Protein AF-A0A0F9I2K9-F1 (afdb_monomer_lite)

Sequence (103 aa):
MVNALVRSDPTISLLTDISERLTRIEERLGADSEPTERCWAPDEVAKRVDRAALTIREWARLDKIPSKRDSRGRRWIADEVAQLIFQYQGLPPEEELSSLSNP

Secondary structure (DSSP, 8-state):
---SS-S--HHHHHHHHHHHHHHHHHHHHHSS------EE-HHHHHHHHTS-HHHHHHHHHTTSS--EEETTEEEEEHHHHHHHHHHHH-SPPHHHHHHHH--

Organism: NCBI:txid412755

Structure (mmCIF, N/CA/C/O backbone):
data_AF-A0A0F9I2K9-F1
#
_entry.id   AF-A0A0F9I2K9-F1
#
loop_
_atom_site.group_PDB
_atom_site.id
_atom_site.type_symbol
_atom_site.label_atom_id
_atom_site.label_alt_id
_atom_site.label_comp_id
_atom_site.label_asym_id
_atom_site.label_entity_id
_atom_site.label_seq_id
_atom_site.pdbx_PDB_ins_code
_atom_site.Cartn_x
_atom_site.Cartn_y
_atom_site.Cartn_z
_atom_site.occupancy
_atom_site.B_iso_or_equiv
_atom_site.auth_seq_id
_atom_site.auth_comp_id
_atom_site.auth_asym_id
_atom_site.auth_atom_id
_atom_site.pdbx_PDB_model_num
ATOM 1 N N . MET A 1 1 ? 16.126 -1.662 -60.455 1.00 43.69 1 MET A N 1
ATOM 2 C CA . MET A 1 1 ? 17.532 -1.665 -59.991 1.00 43.69 1 MET A CA 1
ATOM 3 C C . MET A 1 1 ? 17.700 -0.585 -58.926 1.00 43.69 1 MET A C 1
ATOM 5 O O . MET A 1 1 ? 18.025 0.540 -59.266 1.00 43.69 1 MET A O 1
ATOM 9 N N . VAL A 1 2 ? 17.427 -0.897 -57.655 1.00 46.72 2 VAL A N 1
ATOM 10 C CA . VAL A 1 2 ? 17.552 0.048 -56.521 1.00 46.72 2 VAL A CA 1
ATOM 11 C C . VAL A 1 2 ? 18.547 -0.541 -55.518 1.00 46.72 2 VAL A C 1
ATOM 13 O O . VAL A 1 2 ? 18.190 -0.872 -54.399 1.00 46.72 2 VAL A O 1
ATOM 16 N N . ASN A 1 3 ? 19.773 -0.821 -55.973 1.00 53.50 3 ASN A N 1
ATOM 17 C CA . ASN A 1 3 ? 20.687 -1.709 -55.242 1.00 53.50 3 ASN A CA 1
ATOM 18 C C . ASN A 1 3 ? 22.088 -1.128 -54.999 1.00 53.50 3 ASN A C 1
ATOM 20 O O . ASN A 1 3 ? 23.067 -1.867 -55.026 1.00 53.50 3 ASN A O 1
ATOM 24 N N . ALA A 1 4 ? 22.221 0.189 -54.800 1.00 48.72 4 ALA A N 1
ATOM 25 C CA . ALA A 1 4 ? 23.559 0.776 -54.647 1.00 48.72 4 ALA A CA 1
ATOM 26 C C . ALA A 1 4 ? 23.667 2.069 -53.817 1.00 48.72 4 ALA A C 1
ATOM 28 O O . ALA A 1 4 ? 24.670 2.759 -53.955 1.00 48.72 4 ALA A O 1
ATOM 29 N N . LEU A 1 5 ? 22.701 2.414 -52.954 1.00 46.09 5 LEU A N 1
ATOM 30 C CA . LEU A 1 5 ? 22.820 3.620 -52.108 1.00 46.09 5 LEU A CA 1
ATOM 31 C C . LEU A 1 5 ? 22.548 3.389 -50.613 1.00 46.09 5 LEU A C 1
ATOM 33 O O . LEU A 1 5 ? 22.306 4.335 -49.879 1.00 46.09 5 LEU A O 1
ATOM 37 N N . VAL A 1 6 ? 22.624 2.140 -50.145 1.00 52.53 6 VAL A N 1
ATOM 38 C CA . VAL A 1 6 ? 22.608 1.800 -48.703 1.00 52.53 6 VAL A CA 1
ATOM 39 C C . VAL A 1 6 ? 24.039 1.54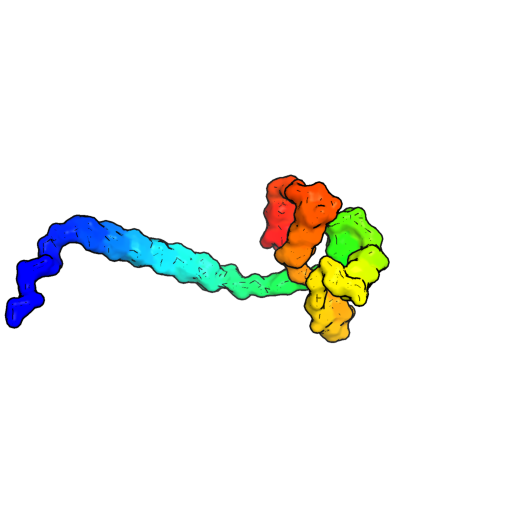2 -48.212 1.00 52.53 6 VAL A C 1
ATOM 41 O O . VAL A 1 6 ? 24.299 0.683 -47.377 1.00 52.53 6 VAL A O 1
ATOM 44 N N . ARG A 1 7 ? 25.022 2.236 -48.795 1.00 54.16 7 ARG A N 1
ATOM 45 C CA . ARG A 1 7 ? 26.409 2.185 -48.329 1.00 54.16 7 ARG A CA 1
ATOM 46 C C . ARG A 1 7 ? 26.690 3.425 -47.492 1.00 54.16 7 ARG A C 1
ATOM 48 O O . ARG A 1 7 ? 26.991 4.484 -48.028 1.00 54.16 7 ARG A O 1
ATOM 55 N N . SER A 1 8 ? 26.625 3.209 -46.180 1.00 62.72 8 SER A N 1
ATOM 56 C CA . SER A 1 8 ? 27.397 3.941 -45.175 1.00 62.72 8 SER A CA 1
ATOM 57 C C . SER A 1 8 ? 26.926 5.354 -44.848 1.00 62.72 8 SER A C 1
ATOM 59 O O . SER A 1 8 ? 27.718 6.291 -44.879 1.00 62.72 8 SER A O 1
ATOM 61 N N . ASP A 1 9 ? 25.663 5.503 -44.451 1.00 63.31 9 ASP A N 1
ATOM 62 C CA . ASP A 1 9 ? 25.317 6.625 -43.583 1.00 63.31 9 ASP A CA 1
ATOM 63 C C . ASP A 1 9 ? 25.692 6.226 -42.137 1.00 63.31 9 ASP A C 1
ATOM 65 O O . ASP A 1 9 ? 25.047 5.336 -41.564 1.00 63.31 9 ASP A O 1
ATOM 69 N N . PRO A 1 10 ? 26.762 6.797 -41.547 1.00 67.31 10 PRO A N 1
ATOM 70 C CA . PRO A 1 10 ? 27.211 6.441 -40.198 1.00 67.31 10 PRO A CA 1
ATOM 71 C C . PRO A 1 10 ? 26.116 6.693 -39.156 1.00 67.31 10 PRO A C 1
ATOM 73 O O . PRO A 1 10 ? 26.073 6.023 -38.126 1.00 67.31 10 PRO A O 1
ATOM 76 N N . THR A 1 11 ? 25.189 7.602 -39.457 1.00 73.50 11 THR A N 1
ATOM 77 C CA . THR A 1 11 ? 24.028 7.908 -38.627 1.00 73.50 11 THR A CA 1
ATOM 78 C C . THR A 1 11 ? 23.047 6.739 -38.582 1.00 73.50 11 THR A C 1
ATOM 80 O O . THR A 1 11 ? 22.555 6.402 -37.510 1.00 73.50 11 THR A O 1
ATOM 83 N N . ILE A 1 12 ? 22.820 6.053 -39.708 1.00 76.56 12 ILE A N 1
ATOM 84 C CA . ILE A 1 12 ? 21.953 4.864 -39.761 1.00 76.56 12 ILE A CA 1
ATOM 85 C C . ILE A 1 12 ? 22.592 3.712 -38.980 1.00 76.56 12 ILE A C 1
ATOM 87 O O . ILE A 1 12 ? 21.913 3.055 -38.200 1.00 76.56 12 ILE A O 1
ATOM 91 N N . SER A 1 13 ? 23.905 3.508 -39.121 1.00 75.06 13 SER A N 1
ATOM 92 C CA . SER A 1 13 ? 24.624 2.470 -38.368 1.00 75.06 13 SER A CA 1
ATOM 93 C C . SER A 1 13 ? 24.594 2.711 -36.857 1.00 75.06 13 SER A C 1
ATOM 95 O O . SER A 1 13 ? 24.451 1.760 -36.094 1.00 75.06 13 SER A O 1
ATOM 97 N N . LEU A 1 14 ? 24.729 3.969 -36.425 1.00 81.19 14 LEU A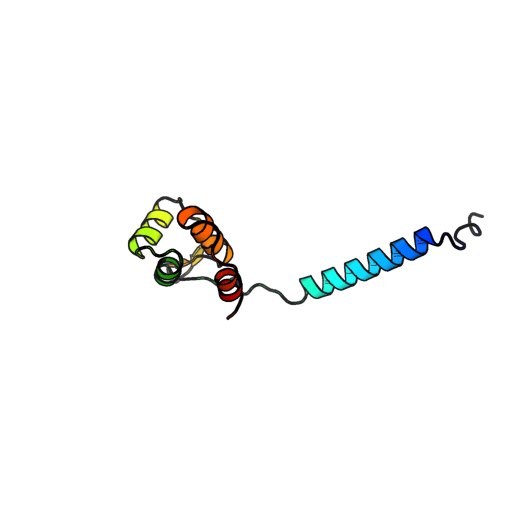 N 1
ATOM 98 C CA . LEU A 1 14 ? 24.664 4.339 -35.012 1.00 81.19 14 LEU A CA 1
ATOM 99 C C . LEU A 1 14 ? 23.256 4.142 -34.441 1.00 81.19 14 LEU A C 1
ATOM 101 O O . LEU A 1 14 ? 23.112 3.650 -33.326 1.00 81.19 14 LEU A O 1
ATOM 105 N N . LEU A 1 15 ? 22.220 4.507 -35.199 1.00 80.56 15 LEU A N 1
ATOM 106 C CA . LEU A 1 15 ? 20.833 4.318 -34.775 1.00 80.56 15 LEU A CA 1
ATOM 107 C C . LEU A 1 15 ? 20.492 2.834 -34.616 1.00 80.56 15 LEU A C 1
ATOM 109 O O . LEU A 1 15 ? 19.873 2.471 -33.620 1.00 80.56 15 LEU A O 1
ATOM 113 N N . THR A 1 16 ? 20.955 1.975 -35.528 1.00 83.56 16 THR A N 1
ATOM 114 C CA . THR A 1 16 ? 20.771 0.522 -35.408 1.00 83.56 16 THR A CA 1
ATOM 115 C C . THR A 1 16 ? 21.480 -0.042 -34.171 1.00 83.56 16 THR A C 1
ATOM 117 O O . THR A 1 16 ? 20.861 -0.797 -33.427 1.00 83.56 16 THR A O 1
ATOM 120 N N . ASP A 1 17 ? 22.723 0.372 -33.887 1.00 88.12 17 ASP A N 1
ATOM 121 C CA . ASP A 1 17 ? 23.448 -0.049 -32.671 1.00 88.12 17 ASP A CA 1
ATOM 122 C C . ASP A 1 17 ? 22.730 0.400 -31.387 1.00 88.12 17 ASP A C 1
ATOM 124 O O . ASP A 1 17 ? 22.577 -0.378 -30.444 1.00 88.12 17 ASP A O 1
ATOM 128 N N . ILE A 1 18 ? 22.226 1.639 -31.354 1.00 84.75 18 ILE A N 1
ATOM 129 C CA . ILE A 1 18 ? 21.451 2.151 -30.216 1.00 84.75 18 ILE A CA 1
ATOM 130 C C . ILE A 1 18 ? 20.168 1.336 -30.030 1.00 84.75 18 ILE A C 1
ATOM 132 O O . ILE A 1 18 ? 19.873 0.934 -28.905 1.00 84.75 18 ILE A O 1
ATOM 136 N N . SER A 1 19 ? 19.427 1.061 -31.105 1.00 85.25 19 SER A N 1
ATOM 137 C CA . SER A 1 19 ? 18.205 0.255 -31.043 1.00 85.25 19 SER A CA 1
ATOM 138 C C . SER A 1 19 ? 18.478 -1.166 -30.551 1.00 85.25 19 SER A C 1
ATOM 140 O O . SER A 1 19 ? 17.798 -1.623 -29.639 1.00 85.25 19 SER A O 1
ATOM 142 N N . GLU A 1 20 ? 19.509 -1.840 -31.063 1.00 86.81 20 GLU A N 1
ATOM 143 C CA . GLU A 1 20 ? 19.878 -3.191 -30.615 1.00 86.81 20 GLU A CA 1
ATOM 144 C C . GLU A 1 20 ? 20.309 -3.222 -29.144 1.00 86.81 20 GLU A C 1
ATOM 146 O O . GLU A 1 20 ? 19.975 -4.148 -28.398 1.00 86.81 20 GLU A O 1
ATOM 151 N N . ARG A 1 21 ? 21.037 -2.194 -28.694 1.00 85.06 21 ARG A N 1
ATOM 152 C CA . ARG A 1 21 ? 21.428 -2.057 -27.287 1.00 85.06 21 ARG A CA 1
ATOM 153 C C . ARG A 1 21 ? 20.225 -1.812 -26.386 1.00 85.06 21 ARG A C 1
ATOM 155 O O . ARG A 1 21 ? 20.191 -2.382 -25.298 1.00 85.06 21 ARG A O 1
ATOM 162 N N . LEU A 1 22 ? 19.262 -1.002 -26.824 1.00 81.38 22 LEU A N 1
ATOM 163 C CA . LEU A 1 22 ? 18.019 -0.763 -26.092 1.00 81.38 22 LEU A CA 1
ATOM 164 C C . LEU A 1 22 ? 17.191 -2.040 -25.989 1.00 81.38 22 LEU A C 1
ATOM 166 O O . LEU A 1 22 ? 16.852 -2.422 -24.876 1.00 81.38 22 LEU A O 1
ATOM 170 N N . THR A 1 23 ? 16.990 -2.766 -27.089 1.00 81.94 23 THR A N 1
ATOM 171 C CA . THR A 1 23 ? 16.279 -4.053 -27.070 1.00 81.94 23 THR A CA 1
ATOM 172 C C . THR A 1 23 ? 16.948 -5.047 -26.122 1.00 81.94 23 THR A C 1
ATOM 174 O O . THR A 1 23 ? 16.277 -5.670 -25.310 1.00 81.94 23 THR A O 1
ATOM 177 N N . ARG A 1 24 ? 18.284 -5.135 -26.120 1.00 80.94 24 ARG A N 1
ATOM 178 C CA . ARG A 1 24 ? 19.009 -6.013 -25.185 1.00 80.94 24 ARG A CA 1
ATOM 179 C C . ARG A 1 24 ? 18.851 -5.588 -23.720 1.00 80.94 24 ARG A C 1
ATOM 181 O O . ARG A 1 24 ? 18.878 -6.437 -22.831 1.00 80.94 24 ARG A O 1
ATOM 188 N N . ILE A 1 25 ? 18.747 -4.288 -23.443 1.00 76.69 25 ILE A N 1
ATOM 189 C CA . ILE A 1 25 ? 18.481 -3.772 -22.092 1.00 76.69 25 ILE A CA 1
ATOM 190 C C . ILE A 1 25 ? 17.040 -4.095 -21.688 1.00 76.69 25 ILE A C 1
ATOM 192 O O . ILE A 1 25 ? 16.828 -4.587 -20.585 1.00 76.69 25 ILE A O 1
ATOM 196 N N . GLU A 1 26 ? 16.077 -3.879 -22.579 1.00 75.25 26 GLU A N 1
ATOM 197 C CA . GLU A 1 26 ? 14.657 -4.165 -22.362 1.00 75.25 26 GLU A CA 1
ATOM 198 C C . GLU A 1 26 ? 14.404 -5.660 -22.139 1.00 75.25 26 GLU A C 1
ATOM 200 O O . GLU A 1 26 ? 13.702 -6.023 -21.202 1.00 75.25 26 GLU A O 1
ATOM 205 N N . GLU A 1 27 ? 15.039 -6.538 -22.917 1.00 76.12 27 GLU A N 1
ATOM 206 C CA . GLU A 1 27 ? 14.978 -7.992 -22.730 1.00 76.12 27 GLU A CA 1
ATOM 207 C C . GLU A 1 27 ? 15.579 -8.421 -21.388 1.00 76.12 27 GLU A C 1
ATOM 209 O O . GLU A 1 27 ? 15.009 -9.259 -20.693 1.00 76.12 27 GLU A O 1
ATOM 214 N N . ARG A 1 28 ? 16.708 -7.824 -20.979 1.00 66.69 28 ARG A N 1
ATOM 215 C CA . ARG A 1 28 ? 17.323 -8.106 -19.671 1.00 66.69 28 ARG A CA 1
ATOM 216 C C . ARG A 1 28 ? 16.493 -7.582 -18.504 1.00 66.69 28 ARG A C 1
ATOM 218 O O . ARG A 1 28 ? 16.487 -8.213 -17.456 1.00 66.69 28 ARG A O 1
ATOM 225 N N . LEU A 1 29 ? 15.812 -6.451 -18.673 1.00 63.19 29 LEU A N 1
ATOM 226 C CA . LEU A 1 29 ? 14.901 -5.908 -17.665 1.00 63.19 29 LEU A CA 1
ATOM 227 C C . LEU A 1 29 ? 13.589 -6.704 -17.600 1.00 63.19 29 LEU A C 1
ATOM 229 O O . LEU A 1 29 ? 13.052 -6.895 -16.515 1.00 63.19 29 LEU A O 1
ATOM 233 N N . GLY A 1 30 ? 13.093 -7.200 -18.736 1.00 55.84 30 GLY A N 1
ATOM 234 C CA . GLY A 1 30 ? 11.857 -7.980 -18.822 1.00 55.84 30 GLY A CA 1
ATOM 235 C C . GLY A 1 30 ? 11.996 -9.452 -18.421 1.00 55.84 30 GLY A C 1
ATOM 236 O O . GLY A 1 30 ? 10.999 -10.066 -18.054 1.00 55.84 30 GLY A O 1
ATOM 237 N N . ALA A 1 31 ? 13.202 -10.030 -18.470 1.00 54.88 31 ALA A N 1
ATOM 238 C CA . ALA A 1 31 ? 13.425 -11.449 -18.175 1.00 54.88 31 ALA A CA 1
ATOM 239 C C . ALA A 1 31 ? 13.501 -11.791 -16.673 1.00 54.88 31 ALA A C 1
ATOM 241 O O . ALA A 1 31 ? 13.291 -12.948 -16.317 1.00 54.88 31 ALA A O 1
ATOM 242 N N . ASP A 1 32 ? 13.768 -10.815 -1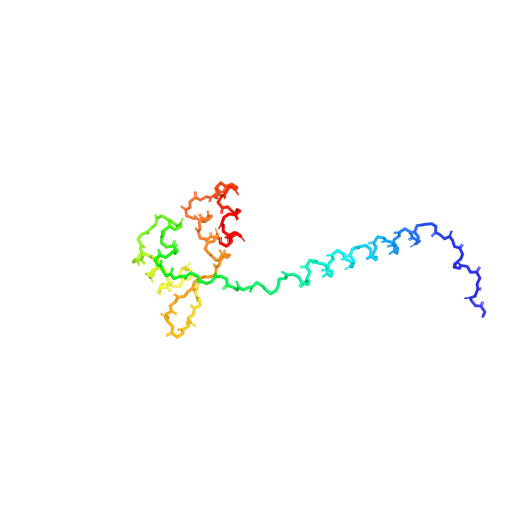5.798 1.00 52.84 32 ASP A N 1
ATOM 243 C CA . ASP A 1 32 ? 14.075 -11.062 -14.375 1.00 52.84 32 ASP A CA 1
ATOM 244 C C . ASP A 1 32 ? 12.949 -10.701 -13.393 1.00 52.84 32 ASP A C 1
ATOM 246 O O . ASP A 1 32 ? 13.153 -10.683 -12.180 1.00 52.84 32 ASP A O 1
ATOM 250 N N . SER A 1 33 ? 11.734 -10.430 -13.863 1.00 46.25 33 SER A N 1
ATOM 251 C CA . SER A 1 33 ? 10.628 -10.189 -12.933 1.00 46.25 33 SER A CA 1
ATOM 252 C C . SER A 1 33 ? 9.288 -10.632 -13.502 1.00 46.25 33 SER A C 1
ATOM 254 O O . SER A 1 33 ? 8.530 -9.846 -14.053 1.00 46.25 33 SER A O 1
ATOM 256 N N . GLU A 1 34 ? 8.920 -11.888 -13.243 1.00 43.75 34 GLU A N 1
ATOM 257 C CA . GLU A 1 34 ? 7.591 -12.057 -12.660 1.00 43.75 34 GLU A CA 1
ATOM 258 C C . GLU A 1 34 ? 7.684 -11.406 -11.278 1.00 43.75 34 GLU A C 1
ATOM 260 O O . GLU A 1 34 ? 8.373 -11.949 -10.404 1.00 43.75 34 GLU A O 1
ATOM 265 N N . PRO A 1 35 ? 7.069 -10.232 -11.041 1.00 49.28 35 PRO A N 1
ATOM 266 C CA . PRO A 1 35 ? 6.949 -9.774 -9.680 1.00 49.28 35 PRO A CA 1
ATOM 267 C C . PRO A 1 35 ? 6.081 -10.833 -9.018 1.00 49.28 35 PRO A C 1
ATOM 269 O O . PRO A 1 35 ? 4.893 -10.961 -9.316 1.00 49.28 35 PRO A O 1
ATOM 272 N N . THR A 1 36 ? 6.682 -11.643 -8.150 1.00 52.41 36 THR A N 1
ATOM 273 C CA . THR A 1 36 ? 5.910 -12.368 -7.152 1.00 52.41 36 THR A CA 1
ATOM 274 C C . THR A 1 36 ? 5.196 -11.263 -6.394 1.00 52.41 36 THR A C 1
ATOM 276 O O . THR A 1 36 ? 5.828 -10.616 -5.563 1.00 52.41 36 THR A O 1
ATOM 279 N N . GLU A 1 37 ? 3.955 -10.944 -6.789 1.00 63.94 37 GLU A N 1
ATOM 280 C CA . GLU A 1 37 ? 3.200 -9.803 -6.271 1.00 63.94 37 GLU A CA 1
ATOM 281 C C . GLU A 1 37 ? 3.200 -9.954 -4.756 1.00 63.94 37 GLU A C 1
ATOM 283 O O . GLU A 1 37 ? 2.512 -10.811 -4.190 1.00 63.94 37 GLU A O 1
ATOM 288 N N . ARG A 1 38 ? 4.065 -9.186 -4.089 1.00 72.44 38 ARG A N 1
ATOM 289 C CA . ARG A 1 38 ? 4.293 -9.355 -2.666 1.00 72.44 38 ARG A CA 1
ATOM 290 C C . ARG A 1 38 ? 3.057 -8.819 -1.973 1.00 72.44 38 ARG A C 1
ATOM 292 O O . ARG A 1 38 ? 2.848 -7.614 -1.890 1.00 72.44 38 ARG A O 1
ATOM 299 N N . CYS A 1 39 ? 2.208 -9.748 -1.554 1.00 80.38 39 CYS A N 1
ATOM 300 C CA . CYS A 1 39 ? 0.901 -9.446 -1.005 1.00 80.38 39 CYS A CA 1
ATOM 301 C C . CYS A 1 39 ? 0.957 -9.404 0.524 1.00 80.38 39 CYS A C 1
ATOM 303 O O . CYS A 1 39 ? 1.129 -10.444 1.170 1.00 80.38 39 CYS A O 1
ATOM 305 N N . TRP A 1 40 ? 0.737 -8.225 1.098 1.00 85.69 40 TRP A N 1
ATOM 306 C CA . TRP A 1 40 ? 0.715 -7.990 2.537 1.00 85.69 40 TRP A CA 1
ATOM 307 C C . TRP A 1 40 ? -0.676 -8.162 3.141 1.00 85.69 40 TRP A C 1
ATOM 309 O O . TRP A 1 40 ? -1.696 -7.782 2.561 1.00 85.69 40 TRP A O 1
ATOM 319 N N . ALA A 1 41 ? -0.706 -8.746 4.336 1.00 87.75 41 ALA A N 1
ATOM 320 C CA . ALA A 1 41 ? -1.896 -8.852 5.168 1.00 87.75 41 ALA A CA 1
ATOM 321 C C . ALA A 1 41 ? -2.217 -7.501 5.845 1.00 87.75 41 ALA A C 1
ATOM 323 O O . ALA A 1 41 ? -1.316 -6.676 6.015 1.00 87.75 41 ALA A O 1
ATOM 324 N N . PRO A 1 42 ? -3.463 -7.270 6.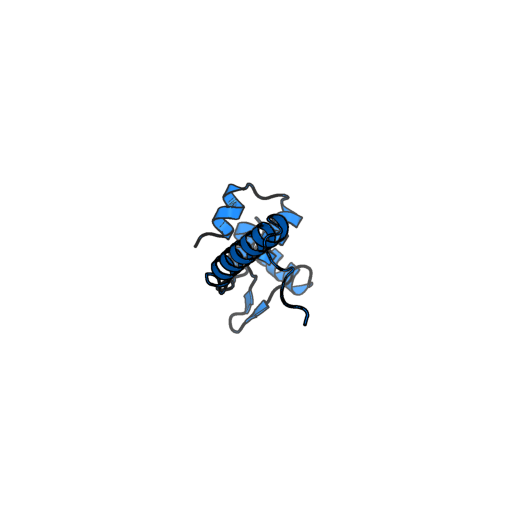313 1.00 88.25 42 PRO A N 1
ATOM 325 C CA . PRO A 1 42 ? -3.857 -5.993 6.918 1.00 88.25 42 PRO A CA 1
ATOM 326 C C . PRO A 1 42 ? -2.919 -5.519 8.036 1.00 88.25 42 PRO A C 1
ATOM 328 O O . PRO A 1 42 ? -2.628 -4.332 8.142 1.00 88.25 42 PRO A O 1
ATOM 331 N N . ASP A 1 43 ? -2.428 -6.449 8.857 1.00 88.38 43 ASP A N 1
ATOM 332 C CA . ASP A 1 43 ? -1.585 -6.142 10.014 1.00 88.38 43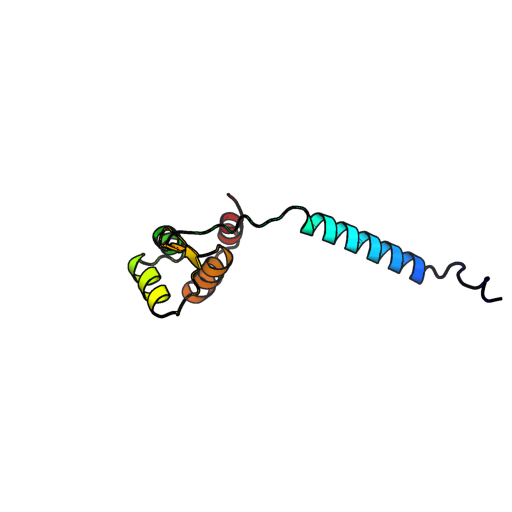 ASP A CA 1
ATOM 333 C C . ASP A 1 43 ? -0.148 -5.758 9.602 1.00 88.38 43 ASP A C 1
ATOM 335 O O . ASP A 1 43 ? 0.531 -5.016 10.307 1.00 88.38 43 ASP A O 1
ATOM 339 N N . GLU A 1 44 ? 0.319 -6.227 8.443 1.00 87.50 44 GLU A N 1
ATOM 340 C CA . GLU A 1 44 ? 1.624 -5.865 7.876 1.00 87.50 44 GLU A CA 1
ATOM 341 C C . GLU A 1 44 ? 1.580 -4.495 7.198 1.00 87.50 44 GLU A C 1
ATOM 343 O O . GLU A 1 44 ? 2.531 -3.721 7.312 1.00 87.50 44 GLU A O 1
ATOM 348 N N . VAL A 1 45 ? 0.466 -4.180 6.527 1.00 87.44 45 VAL A N 1
ATOM 349 C CA . VAL A 1 45 ? 0.206 -2.841 5.977 1.00 87.44 45 VAL A CA 1
ATOM 350 C C . VAL A 1 45 ? 0.104 -1.821 7.108 1.00 87.44 45 VAL A C 1
ATOM 352 O O . VAL A 1 45 ? 0.715 -0.761 7.046 1.00 87.44 45 VAL A O 1
ATOM 355 N N . ALA A 1 46 ? -0.606 -2.171 8.182 1.00 89.50 46 ALA A N 1
ATOM 356 C CA . ALA A 1 46 ? -0.772 -1.334 9.367 1.00 89.50 46 ALA A CA 1
ATOM 357 C C . ALA A 1 46 ? 0.566 -0.885 9.974 1.00 89.50 46 ALA A C 1
ATOM 359 O O . ALA A 1 46 ? 0.743 0.295 10.266 1.00 89.50 46 ALA A O 1
ATOM 360 N N . LYS A 1 47 ? 1.526 -1.813 10.096 1.00 88.94 47 LYS A N 1
ATOM 361 C CA . LYS A 1 47 ? 2.876 -1.521 10.600 1.00 88.94 47 LYS A CA 1
ATOM 362 C C . LYS A 1 47 ? 3.639 -0.537 9.717 1.00 88.94 47 LYS A C 1
ATOM 364 O O . LYS A 1 47 ? 4.343 0.309 10.243 1.00 88.94 47 LYS A O 1
ATOM 369 N N . ARG A 1 48 ? 3.501 -0.647 8.394 1.00 85.12 48 ARG A N 1
ATOM 370 C CA . ARG A 1 48 ? 4.207 0.219 7.437 1.00 85.12 48 ARG A CA 1
ATOM 371 C C . ARG A 1 48 ? 3.603 1.616 7.359 1.00 85.12 48 ARG A C 1
ATOM 373 O O . ARG A 1 48 ? 4.321 2.601 7.324 1.00 85.12 48 ARG A O 1
ATOM 380 N N . VAL A 1 49 ? 2.276 1.704 7.373 1.00 84.31 49 VAL A N 1
ATOM 381 C CA . VAL A 1 49 ? 1.553 2.984 7.291 1.00 84.31 49 VAL A CA 1
ATOM 382 C C . VAL A 1 49 ? 1.451 3.663 8.668 1.00 84.31 49 VAL A C 1
ATOM 384 O O . VAL A 1 49 ? 0.895 4.755 8.776 1.00 84.31 49 VAL A O 1
ATOM 387 N N . ASP A 1 50 ? 2.024 3.072 9.722 1.00 86.31 50 ASP A N 1
ATOM 388 C CA . ASP A 1 50 ? 1.952 3.562 11.106 1.00 86.31 50 ASP A CA 1
ATOM 389 C C . ASP A 1 50 ? 0.503 3.877 11.525 1.00 86.31 50 ASP A C 1
ATOM 391 O O . ASP A 1 50 ? 0.129 4.971 11.959 1.00 86.31 50 ASP A O 1
ATOM 395 N N . ARG A 1 51 ? -0.388 2.911 11.284 1.00 88.81 51 ARG A N 1
ATOM 396 C CA . ARG A 1 51 ? -1.815 2.994 11.619 1.00 88.81 51 ARG A CA 1
ATOM 397 C C . ARG A 1 51 ? -2.275 1.697 12.259 1.00 88.81 51 ARG A C 1
ATOM 399 O O . ARG A 1 51 ? -1.672 0.645 12.096 1.00 88.81 51 ARG A O 1
ATOM 406 N N . ALA A 1 52 ? -3.403 1.747 12.961 1.00 90.25 52 ALA A N 1
ATOM 407 C CA . ALA A 1 52 ? -4.031 0.537 13.472 1.00 90.25 52 ALA A CA 1
ATOM 408 C C . ALA A 1 52 ? -4.545 -0.348 12.319 1.00 90.25 52 ALA A C 1
ATOM 410 O O . ALA A 1 52 ? -5.119 0.148 11.349 1.00 90.25 52 ALA A O 1
ATOM 411 N N . ALA A 1 53 ? -4.438 -1.672 12.459 1.00 89.25 53 ALA A N 1
ATOM 412 C CA . ALA A 1 53 ? -4.960 -2.618 11.466 1.00 89.25 53 ALA A CA 1
ATOM 413 C C . ALA A 1 53 ? -6.472 -2.479 11.233 1.00 89.25 53 ALA A C 1
ATOM 415 O O . ALA A 1 53 ? -6.955 -2.687 10.120 1.00 89.25 53 ALA A O 1
ATOM 416 N N . LEU A 1 54 ? -7.220 -2.071 12.264 1.00 90.88 54 LEU A N 1
ATOM 417 C CA . LEU A 1 54 ? -8.639 -1.748 12.136 1.00 90.88 54 LEU A CA 1
ATOM 418 C C . LEU A 1 54 ? -8.869 -0.600 11.141 1.00 90.88 54 LEU A C 1
ATOM 420 O O . LEU A 1 54 ? -9.769 -0.689 10.312 1.00 90.88 54 LEU A O 1
ATOM 424 N N . THR A 1 55 ? -8.025 0.434 11.175 1.00 90.19 55 THR A N 1
ATOM 425 C CA . THR A 1 55 ? -8.089 1.573 10.251 1.00 90.19 55 THR A CA 1
ATOM 426 C C . THR A 1 55 ? -7.883 1.123 8.810 1.00 90.19 55 THR A C 1
ATOM 428 O O . THR A 1 55 ? -8.676 1.487 7.947 1.00 90.19 55 THR A O 1
ATOM 431 N N . ILE A 1 56 ? -6.882 0.273 8.558 1.00 89.88 56 ILE A N 1
ATOM 432 C CA . ILE A 1 56 ? -6.630 -0.286 7.221 1.00 89.88 56 ILE A CA 1
ATOM 433 C C . ILE A 1 56 ? -7.840 -1.092 6.732 1.00 89.88 56 ILE A C 1
ATOM 435 O O . ILE A 1 56 ? -8.281 -0.923 5.597 1.00 89.88 56 ILE A O 1
ATOM 439 N N . ARG A 1 57 ? -8.440 -1.924 7.594 1.00 89.62 57 ARG A N 1
ATOM 440 C CA . ARG A 1 57 ? -9.640 -2.708 7.246 1.00 89.62 57 ARG A CA 1
ATOM 441 C C . ARG A 1 57 ? -10.847 -1.823 6.938 1.00 89.62 57 ARG A C 1
ATOM 443 O O . ARG A 1 57 ? -11.554 -2.099 5.973 1.00 89.62 57 ARG A O 1
ATOM 450 N N . GLU A 1 58 ? -11.073 -0.767 7.716 1.00 92.69 58 GLU A N 1
ATOM 451 C CA . GLU A 1 58 ? -12.159 0.183 7.459 1.00 92.69 58 GLU A CA 1
ATOM 452 C C . GLU A 1 58 ? -11.929 0.986 6.177 1.00 92.69 58 GLU A C 1
ATOM 454 O O . GLU A 1 58 ? -12.860 1.170 5.398 1.00 92.69 58 GLU A O 1
ATOM 459 N N . TRP A 1 59 ? -10.695 1.407 5.893 1.00 89.75 59 TRP A N 1
ATOM 460 C CA . TRP A 1 59 ? -10.367 2.063 4.625 1.00 89.75 59 TRP A CA 1
ATOM 461 C C . TRP A 1 59 ? -10.615 1.142 3.431 1.00 89.75 59 TRP A C 1
ATOM 463 O O . TRP A 1 59 ? -11.186 1.585 2.437 1.00 89.75 59 TRP A O 1
ATOM 473 N N . ALA A 1 60 ? -10.278 -0.143 3.560 1.00 89.25 60 ALA A N 1
ATOM 474 C CA . ALA A 1 60 ? -10.586 -1.163 2.561 1.00 89.25 60 ALA A CA 1
ATOM 475 C C . ALA A 1 60 ? -12.095 -1.380 2.387 1.00 89.25 60 ALA A C 1
ATOM 477 O O . ALA A 1 60 ? -12.574 -1.650 1.292 1.00 89.25 60 ALA A O 1
ATOM 478 N N . ARG A 1 61 ? -12.859 -1.330 3.486 1.00 89.00 61 ARG A N 1
ATOM 479 C CA . ARG A 1 61 ? -14.319 -1.498 3.477 1.00 89.00 61 ARG A CA 1
ATOM 480 C C . ARG A 1 61 ? -15.027 -0.322 2.806 1.00 89.00 61 ARG A C 1
ATOM 482 O O . ARG A 1 61 ? -16.091 -0.518 2.234 1.00 89.00 61 ARG A O 1
ATOM 489 N N . LEU A 1 62 ? -14.451 0.872 2.914 1.00 90.00 62 LEU A N 1
ATOM 490 C CA . LEU A 1 62 ? -14.955 2.115 2.329 1.00 90.00 62 LEU A CA 1
ATOM 491 C C . LEU A 1 62 ? -14.402 2.389 0.920 1.00 90.00 62 LEU A C 1
ATOM 493 O O . LEU A 1 62 ? -14.570 3.504 0.435 1.00 90.00 62 LEU A O 1
ATOM 497 N N . ASP A 1 63 ? -13.698 1.428 0.310 1.00 85.00 63 ASP A N 1
ATOM 498 C CA . ASP A 1 63 ? -13.037 1.554 -0.998 1.00 85.00 63 ASP A CA 1
ATOM 499 C C . ASP A 1 63 ? -12.124 2.791 -1.120 1.00 85.00 63 ASP A C 1
ATOM 501 O O . ASP A 1 63 ? -11.901 3.330 -2.202 1.00 85.00 63 ASP A O 1
ATOM 505 N N . LYS A 1 64 ? -11.560 3.248 0.008 1.00 84.88 64 LYS A N 1
ATOM 506 C CA . LYS A 1 64 ? -10.587 4.353 0.037 1.00 84.88 64 LYS A CA 1
ATOM 507 C C . LYS A 1 64 ? -9.198 3.914 -0.402 1.00 84.88 64 LYS A C 1
ATOM 509 O O . LYS A 1 64 ? -8.408 4.745 -0.834 1.00 84.88 64 LYS A O 1
ATOM 514 N N . ILE A 1 65 ? -8.900 2.629 -0.234 1.00 84.31 65 ILE A N 1
ATOM 515 C CA . ILE A 1 65 ? -7.636 2.017 -0.627 1.00 84.31 65 ILE A CA 1
ATOM 516 C C . ILE A 1 65 ? -7.936 0.767 -1.455 1.00 84.31 65 ILE A C 1
ATOM 518 O O . ILE A 1 65 ? -8.793 -0.028 -1.048 1.00 84.31 65 ILE A O 1
ATOM 522 N N . PRO A 1 66 ? -7.261 0.574 -2.600 1.00 82.88 66 PRO A N 1
ATOM 523 C CA . PRO A 1 66 ? -7.420 -0.640 -3.386 1.00 82.88 66 PRO A CA 1
ATOM 524 C C . PRO A 1 66 ? -6.915 -1.833 -2.572 1.00 82.88 66 PRO A C 1
ATOM 526 O O . PRO A 1 66 ? -5.985 -1.702 -1.784 1.00 82.88 66 PRO A O 1
ATOM 529 N N . SER A 1 67 ? -7.587 -2.976 -2.690 1.00 87.38 67 SER A N 1
ATOM 530 C CA . SER A 1 67 ? -7.160 -4.232 -2.070 1.00 87.38 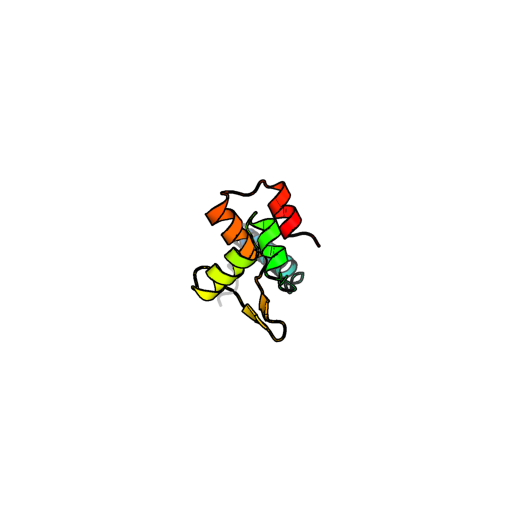67 SER A CA 1
ATOM 531 C C . SER A 1 67 ? -7.617 -5.395 -2.938 1.00 87.38 67 SER A C 1
ATOM 533 O O . SER A 1 67 ? -8.730 -5.373 -3.471 1.00 87.38 67 SER A O 1
ATOM 535 N N . LYS A 1 68 ? -6.796 -6.437 -3.048 1.00 86.25 68 LYS A N 1
ATOM 536 C CA . LYS A 1 68 ? -7.180 -7.694 -3.695 1.00 86.25 68 LYS A CA 1
ATOM 537 C C . LYS A 1 68 ? -7.781 -8.638 -2.660 1.00 86.25 68 LYS A C 1
ATOM 539 O O . LYS A 1 68 ? -7.303 -8.736 -1.532 1.00 86.25 68 LYS A O 1
ATOM 544 N N . ARG A 1 69 ? -8.846 -9.351 -3.026 1.00 85.06 69 ARG A N 1
ATOM 545 C CA . ARG A 1 69 ? -9.451 -10.377 -2.167 1.00 85.06 69 ARG A CA 1
ATOM 546 C C . ARG A 1 69 ? -8.981 -11.760 -2.606 1.00 85.06 69 ARG A C 1
ATOM 548 O O . ARG A 1 69 ? -9.144 -12.114 -3.768 1.00 85.06 69 ARG A O 1
ATOM 555 N N . ASP A 1 70 ? -8.445 -12.532 -1.671 1.00 83.44 70 ASP A N 1
ATOM 556 C CA . ASP A 1 70 ? -8.038 -13.924 -1.856 1.00 83.44 70 ASP A CA 1
ATOM 557 C C . ASP A 1 70 ? -8.815 -14.861 -0.907 1.00 83.44 70 ASP A C 1
ATOM 559 O O . ASP A 1 70 ? -9.710 -14.442 -0.164 1.00 83.44 70 ASP A O 1
ATOM 563 N N . SER A 1 71 ? -8.477 -16.154 -0.921 1.00 80.19 71 SER A N 1
ATOM 564 C CA . SER A 1 71 ? -9.071 -17.166 -0.033 1.00 80.19 71 SER A CA 1
ATOM 565 C C . SER A 1 71 ? -8.763 -16.955 1.457 1.00 80.19 71 SER A C 1
ATOM 567 O O . SER A 1 71 ? -9.400 -17.575 2.307 1.00 80.19 71 SER A O 1
ATOM 569 N N . ARG A 1 72 ? -7.803 -16.086 1.789 1.00 77.88 72 ARG A N 1
ATOM 570 C CA . ARG A 1 72 ? -7.336 -15.779 3.147 1.00 77.88 72 ARG A CA 1
ATOM 571 C C . ARG A 1 72 ? -7.801 -14.402 3.637 1.00 77.88 72 ARG A C 1
ATOM 573 O O . ARG A 1 72 ? -7.583 -14.085 4.804 1.00 77.88 72 ARG A O 1
ATOM 580 N N . GLY A 1 73 ? -8.450 -13.595 2.798 1.00 81.31 73 GLY A N 1
ATOM 581 C CA . GLY A 1 73 ? -8.984 -12.285 3.157 1.00 81.31 73 GLY A CA 1
ATOM 582 C C . GLY A 1 73 ? -8.640 -11.200 2.140 1.00 81.31 73 GLY A C 1
ATOM 583 O O . GLY A 1 73 ? -8.597 -11.441 0.940 1.00 81.31 73 GLY A O 1
ATOM 584 N N . ARG A 1 74 ? -8.463 -9.965 2.618 1.00 84.62 74 ARG A N 1
ATOM 585 C CA . ARG A 1 74 ? -7.965 -8.856 1.790 1.00 84.62 74 ARG A CA 1
ATOM 586 C C . ARG A 1 74 ? -6.449 -8.776 1.905 1.00 84.62 74 ARG A C 1
ATOM 588 O O . ARG A 1 74 ? -5.921 -8.899 3.012 1.00 84.62 74 ARG A O 1
ATOM 595 N N . ARG A 1 75 ? -5.785 -8.529 0.783 1.00 86.19 75 ARG A N 1
ATOM 596 C CA . ARG A 1 75 ? -4.348 -8.303 0.679 1.00 86.19 75 ARG A CA 1
ATOM 597 C C . ARG A 1 75 ? -4.046 -7.078 -0.168 1.00 86.19 75 ARG A C 1
ATOM 599 O O . ARG A 1 75 ? -4.844 -6.707 -1.026 1.00 86.19 75 ARG A O 1
ATOM 606 N N . TRP A 1 76 ? -2.885 -6.493 0.079 1.00 87.12 76 TRP A N 1
ATOM 607 C CA . TRP A 1 76 ? -2.372 -5.343 -0.655 1.00 87.12 76 TRP A CA 1
ATOM 608 C C . TRP A 1 76 ? -1.059 -5.683 -1.318 1.00 87.12 76 TRP A C 1
ATOM 610 O O . TRP A 1 76 ? -0.234 -6.371 -0.717 1.00 87.12 76 TRP A O 1
ATOM 620 N N . ILE A 1 77 ? -0.858 -5.175 -2.522 1.00 82.69 77 ILE A N 1
ATOM 621 C CA . ILE A 1 77 ? 0.421 -5.313 -3.216 1.00 82.69 77 ILE A CA 1
ATOM 622 C C . ILE A 1 77 ? 1.374 -4.226 -2.723 1.00 82.69 77 ILE A C 1
ATOM 624 O O . ILE A 1 77 ? 0.941 -3.163 -2.272 1.00 82.69 77 ILE A O 1
ATOM 628 N N . ALA A 1 78 ? 2.676 -4.495 -2.810 1.00 76.50 78 ALA A N 1
ATOM 629 C CA . ALA A 1 78 ? 3.726 -3.567 -2.412 1.00 76.50 78 ALA A CA 1
ATOM 630 C C . ALA A 1 78 ? 3.523 -2.138 -2.949 1.00 76.50 78 ALA A C 1
ATOM 632 O O . ALA A 1 78 ? 3.579 -1.189 -2.166 1.00 76.50 78 ALA A O 1
ATOM 633 N N . ASP A 1 79 ? 3.191 -1.994 -4.233 1.00 76.38 79 ASP A N 1
ATOM 634 C CA . ASP A 1 79 ? 2.977 -0.691 -4.878 1.00 76.38 79 ASP A CA 1
ATOM 635 C C . ASP A 1 79 ? 1.788 0.078 -4.285 1.00 76.38 79 ASP A C 1
ATOM 637 O O . ASP A 1 79 ? 1.877 1.280 -4.029 1.00 76.38 79 ASP A O 1
ATOM 641 N N . GLU A 1 80 ? 0.683 -0.618 -3.997 1.00 80.19 80 GLU A N 1
ATOM 642 C CA . GLU A 1 80 ? -0.515 -0.016 -3.395 1.00 80.19 80 GLU A CA 1
ATOM 643 C C . GLU A 1 80 ? -0.210 0.521 -1.994 1.00 80.19 80 GLU A C 1
ATOM 645 O O . GLU A 1 80 ? -0.693 1.582 -1.595 1.00 80.19 80 GLU A O 1
ATOM 650 N N . VAL A 1 81 ? 0.621 -0.198 -1.239 1.00 80.19 81 VAL A N 1
ATOM 651 C CA . VAL A 1 81 ? 1.034 0.219 0.101 1.00 80.19 81 VAL A CA 1
ATOM 652 C C . VAL A 1 81 ? 2.068 1.336 0.054 1.00 80.19 81 VAL A C 1
ATOM 654 O O . VAL A 1 81 ? 1.973 2.253 0.864 1.00 80.19 81 VAL A O 1
ATOM 657 N N . ALA A 1 82 ? 3.000 1.322 -0.899 1.00 76.19 82 ALA A N 1
ATOM 658 C CA . ALA A 1 82 ? 3.933 2.427 -1.109 1.00 76.19 82 ALA A CA 1
ATOM 659 C C . ALA A 1 82 ? 3.184 3.731 -1.435 1.00 76.19 82 ALA A C 1
ATOM 661 O O . ALA A 1 82 ? 3.475 4.781 -0.862 1.00 76.19 82 ALA A O 1
ATOM 662 N N . GLN A 1 83 ? 2.150 3.657 -2.278 1.00 80.38 83 GLN A N 1
ATOM 663 C CA . GLN A 1 83 ? 1.282 4.796 -2.573 1.00 80.38 83 GLN A CA 1
ATOM 664 C C . GLN A 1 83 ? 0.517 5.279 -1.331 1.00 80.38 83 GLN A C 1
ATOM 666 O O . GLN A 1 83 ? 0.366 6.481 -1.118 1.00 80.38 83 GLN A O 1
ATOM 671 N N . LEU A 1 84 ? 0.052 4.352 -0.497 1.00 80.56 84 LEU A N 1
ATOM 672 C CA . LEU A 1 84 ? -0.596 4.641 0.783 1.00 80.56 84 LEU A CA 1
ATOM 673 C C . LEU A 1 84 ? 0.337 5.373 1.752 1.00 80.56 84 LEU A C 1
ATOM 675 O O . LEU A 1 84 ? -0.048 6.387 2.330 1.00 80.56 84 LEU A O 1
ATOM 679 N N . ILE A 1 85 ? 1.567 4.885 1.909 1.00 80.12 85 ILE A N 1
ATOM 680 C CA . ILE A 1 85 ? 2.599 5.543 2.716 1.00 80.12 85 ILE A CA 1
ATOM 681 C C . ILE A 1 85 ? 2.819 6.960 2.182 1.00 80.12 85 ILE A C 1
ATOM 683 O O . ILE A 1 85 ? 2.696 7.920 2.940 1.00 80.12 85 ILE A O 1
ATOM 687 N N . PHE A 1 86 ? 2.993 7.104 0.865 1.00 78.06 86 PHE A N 1
ATOM 688 C CA . PHE A 1 86 ? 3.160 8.403 0.219 1.00 78.06 86 PHE A CA 1
ATOM 689 C C . PHE A 1 86 ? 2.009 9.378 0.507 1.00 78.06 86 PHE A C 1
ATOM 691 O O . PHE A 1 86 ? 2.240 10.530 0.871 1.00 78.06 86 PHE A O 1
ATOM 698 N N . GLN A 1 87 ? 0.760 8.924 0.385 1.00 80.25 87 GLN A N 1
ATOM 699 C CA . GLN A 1 87 ? -0.417 9.768 0.606 1.00 80.25 87 GLN A CA 1
ATOM 700 C C . GLN A 1 87 ? -0.578 10.217 2.062 1.00 80.25 87 GLN A C 1
ATOM 702 O O . GLN A 1 87 ? -1.042 11.331 2.304 1.00 80.25 87 GLN A O 1
ATOM 707 N N . TYR A 1 88 ? -0.246 9.357 3.029 1.00 78.69 88 TYR A N 1
ATOM 708 C CA . TYR A 1 88 ? -0.567 9.595 4.442 1.00 78.69 88 TYR A CA 1
ATOM 709 C C . TYR A 1 88 ? 0.622 10.016 5.310 1.00 78.69 88 TYR A C 1
ATOM 711 O O . TYR A 1 88 ? 0.398 10.588 6.378 1.00 78.69 88 TYR A O 1
ATOM 719 N N . GLN A 1 89 ? 1.850 9.735 4.881 1.00 77.81 89 GLN A N 1
ATOM 720 C CA . GLN A 1 89 ? 3.089 10.076 5.587 1.00 77.81 89 GLN A CA 1
ATOM 721 C C . GLN A 1 89 ? 3.996 11.020 4.777 1.00 77.81 89 GLN A C 1
ATOM 723 O O . GLN A 1 89 ? 4.894 11.627 5.355 1.00 77.81 89 GLN A O 1
ATOM 728 N N . GLY A 1 90 ? 3.742 11.208 3.476 1.00 72.19 90 GLY A N 1
ATOM 729 C CA . GLY A 1 90 ? 4.646 11.919 2.566 1.00 72.19 90 GLY A CA 1
ATOM 730 C C . GLY A 1 90 ? 5.682 10.978 1.944 1.00 72.19 90 GLY A C 1
ATOM 731 O O . GLY A 1 90 ? 5.544 9.763 2.045 1.00 72.19 90 GLY A O 1
ATOM 732 N N . LEU A 1 91 ? 6.707 11.515 1.267 1.00 62.03 91 LEU A N 1
ATOM 733 C CA . LEU A 1 91 ? 7.763 10.681 0.673 1.00 62.03 91 LEU A CA 1
ATOM 734 C C . LEU A 1 91 ? 8.426 9.836 1.776 1.00 62.03 91 LEU A C 1
ATOM 736 O O . LEU A 1 91 ? 9.026 10.430 2.678 1.00 62.03 91 LEU A O 1
ATOM 740 N N . PRO A 1 92 ? 8.344 8.493 1.728 1.00 57.41 92 PRO A N 1
ATOM 741 C CA . PRO A 1 92 ? 9.133 7.682 2.637 1.00 57.41 92 PRO A CA 1
ATOM 742 C C . PRO A 1 92 ? 10.623 7.924 2.346 1.00 57.41 92 PRO A C 1
ATOM 744 O O . PRO A 1 92 ? 10.988 8.154 1.185 1.00 57.41 92 PRO A O 1
ATOM 747 N N . PRO A 1 93 ? 11.493 7.910 3.368 1.00 57.47 93 PRO A N 1
ATOM 748 C CA . PRO A 1 93 ? 12.933 8.023 3.161 1.00 57.47 93 PRO A CA 1
ATOM 749 C C . PRO A 1 93 ? 13.419 6.934 2.185 1.00 57.47 93 PRO A C 1
ATOM 751 O O . PRO A 1 93 ? 12.900 5.819 2.185 1.00 57.47 93 PRO A O 1
ATOM 754 N N . GLU A 1 94 ? 14.408 7.236 1.332 1.00 56.84 94 GLU A N 1
ATOM 755 C CA . GLU A 1 94 ? 14.879 6.329 0.257 1.00 56.84 94 GLU A CA 1
ATOM 756 C C . GLU A 1 94 ? 15.291 4.926 0.760 1.00 56.84 94 GLU A C 1
ATOM 758 O O . GLU A 1 94 ? 15.193 3.928 0.038 1.00 56.84 94 GLU A O 1
ATOM 763 N N . GLU A 1 95 ? 15.692 4.832 2.028 1.00 57.31 95 GLU A N 1
ATOM 764 C CA . GLU A 1 95 ? 16.034 3.590 2.730 1.00 57.31 95 GLU A CA 1
ATOM 765 C C . GLU A 1 95 ? 14.823 2.644 2.891 1.00 57.31 95 GLU A C 1
ATOM 767 O O . GLU A 1 95 ? 14.956 1.415 2.834 1.00 57.31 95 GLU A O 1
ATOM 772 N N . GLU A 1 96 ? 13.615 3.199 3.018 1.00 55.59 96 GLU A N 1
ATOM 773 C CA . GLU A 1 96 ? 12.365 2.444 3.142 1.00 55.59 96 GLU A CA 1
ATOM 774 C C . GLU A 1 96 ? 11.850 1.951 1.785 1.00 55.59 96 GLU A C 1
ATOM 776 O O . GLU A 1 96 ? 11.334 0.840 1.676 1.00 55.59 96 GLU A O 1
ATOM 781 N N . LEU A 1 97 ? 12.079 2.709 0.709 1.00 55.16 97 LEU A N 1
ATOM 782 C CA . LEU A 1 97 ? 11.752 2.273 -0.656 1.00 55.16 97 LEU A CA 1
ATOM 783 C C . LEU A 1 97 ? 12.568 1.038 -1.063 1.00 55.16 97 LEU A C 1
ATOM 785 O O . LEU A 1 97 ? 12.043 0.101 -1.667 1.00 55.16 97 LEU A O 1
ATOM 789 N N . SER A 1 98 ? 13.836 0.996 -0.653 1.00 56.56 98 SER A N 1
ATOM 790 C CA . SER A 1 98 ? 14.725 -0.143 -0.905 1.00 56.56 98 SER A CA 1
ATOM 791 C C . SER A 1 98 ? 14.322 -1.395 -0.112 1.00 56.56 98 SER A C 1
ATOM 793 O O . SER A 1 98 ? 14.513 -2.511 -0.589 1.00 56.56 98 SER A O 1
ATOM 795 N N . SER A 1 99 ? 13.719 -1.237 1.071 1.00 57.91 99 SER A N 1
ATOM 796 C CA . SER A 1 99 ? 13.241 -2.347 1.916 1.00 57.91 99 SER A CA 1
ATOM 797 C C . SER A 1 99 ? 11.803 -2.789 1.608 1.00 57.91 99 SER A C 1
ATOM 799 O O . SER A 1 99 ? 11.408 -3.897 1.972 1.00 57.91 99 SER A O 1
ATOM 801 N N . LEU A 1 100 ? 11.033 -1.985 0.869 1.00 54.88 100 LEU A N 1
ATOM 802 C CA . LEU A 1 100 ? 9.809 -2.435 0.194 1.00 54.88 100 LEU A CA 1
ATOM 803 C C . LEU A 1 100 ? 10.128 -3.296 -1.044 1.00 54.88 100 LEU A C 1
ATOM 805 O O . LEU A 1 100 ? 9.316 -4.146 -1.409 1.00 54.88 100 LEU A O 1
ATOM 809 N N . SER A 1 101 ? 11.319 -3.115 -1.629 1.00 51.47 101 SER A N 1
ATOM 810 C CA . SER A 1 101 ? 11.803 -3.837 -2.815 1.00 51.47 101 SER A CA 1
ATOM 811 C C . SER A 1 101 ? 12.661 -5.078 -2.494 1.00 51.47 101 SER A C 1
ATOM 813 O O . SER A 1 101 ? 12.762 -5.979 -3.322 1.00 51.47 101 SER A O 1
ATOM 815 N N . ASN A 1 102 ? 13.235 -5.184 -1.286 1.00 46.34 102 ASN A N 1
ATOM 816 C CA . ASN A 1 102 ? 14.051 -6.337 -0.871 1.00 46.34 102 ASN A CA 1
ATOM 817 C C . ASN A 1 102 ? 13.296 -7.340 0.041 1.00 46.34 102 ASN A C 1
ATOM 819 O O . ASN A 1 102 ? 12.454 -6.933 0.848 1.00 46.34 102 ASN A O 1
ATOM 823 N N . PRO A 1 103 ? 13.562 -8.655 -0.103 1.00 44.16 103 PRO A N 1
ATOM 824 C CA . PRO A 1 103 ? 12.854 -9.760 0.558 1.00 44.16 103 PRO A CA 1
ATOM 825 C C . PRO A 1 103 ? 12.961 -9.762 2.087 1.00 44.16 103 PRO A C 1
ATOM 827 O O . PRO A 1 103 ? 14.022 -9.403 2.633 1.00 44.16 103 PRO A O 1
#

Radius of gyration: 23.06 Å; chains: 1; bounding box: 42×29×74 Å

Foldseek 3Di:
DPPPPPPDPVVVVVVVVVVVVVVVVVCVVVVPDPPPQPWDDLCRLCVLLVHDSVVSVVCVVVVVFDWDQDPVGTIDGLVSSCVSSCVRVNHDPPVVVVVSVPD

pLDDT: mean 74.19, std 14.59, range [43.69, 92.69]